Protein AF-A0A164IKU6-F1 (afdb_monomer_lite)

Sequence (168 aa):
RALIAAAHDETAVANQAHLRKLSNAAAALGCYTVAPKHFRVLKRLADHGVFSAGALVVGTHAFLAYQNVLGVLWGDPGQTVDLDFAHAGRNLSLAVAPNARVDAHSAIESLQMGFVPVNSGTRYVKPDEPDFDLDWLTSRTRTGDAPVECRALNVTLQPLRFMELALE

pLDDT: mean 87.78, std 10.28, range [48.06, 97.25]

InterPro domains:
  IPR058575 Nucleotidyltransferase-like domain, bacterial [PF12281] (39-167)

Foldseek 3Di:
DVVVVVVVVVVVVVVVVVVVVVVVVLVVVPQDDDDPVVVLLVVLCVVQCVVLLAKDWFDPVVVSVVCSVVVHDDPDSPDQLETEMEGLPVLHDDDHDVLQATASVVSVVVSVQQWDADPQQQKTARPVDPRNMYGYADAADPVGQDWDQDRRHRGTHGHDHPVSVRSD

Secondary structure (DSSP, 8-state):
-HHHHHHHHHHHHHHHHHHHHHHHHHHHTT-----HHHHHHHHHHHHTTTGGGTEEEEHHHHHHHHHHHHT---S-------EEEEE-TTTS-----TT----HHHHHHTT-S--EEEGGGTEEE-TTSTT--EEEEEE-BTTBT--EEETTTTEEEEEETTTTTT--

Radius of gyration: 17.34 Å; chains: 1; bounding box: 52×38×39 Å

Organism: NCBI:txid35525

Structure (mmCIF, N/CA/C/O backbone):
data_AF-A0A164IKU6-F1
#
_entry.id   AF-A0A164IKU6-F1
#
loop_
_atom_site.group_PDB
_atom_site.id
_atom_site.type_symbol
_atom_site.label_atom_id
_atom_site.label_alt_id
_atom_site.label_comp_id
_atom_site.label_asym_id
_atom_site.label_entity_id
_atom_site.label_seq_id
_atom_site.pdbx_PDB_ins_code
_atom_site.Cartn_x
_atom_site.Cartn_y
_atom_site.Cartn_z
_atom_site.occupancy
_atom_site.B_iso_or_equiv
_atom_site.auth_seq_id
_atom_site.auth_comp_id
_atom_site.auth_asym_id
_atom_site.auth_atom_id
_atom_site.pdbx_PDB_model_num
ATOM 1 N N . ARG A 1 1 ? -28.600 -20.555 -0.943 1.00 58.28 1 ARG A N 1
ATOM 2 C CA . ARG A 1 1 ? -27.466 -19.757 -1.479 1.00 58.28 1 ARG A CA 1
ATOM 3 C C . ARG A 1 1 ? -27.703 -18.250 -1.319 1.00 58.28 1 ARG A C 1
ATOM 5 O O . ARG A 1 1 ? -26.850 -17.625 -0.716 1.00 58.28 1 ARG A O 1
ATOM 12 N N . ALA A 1 2 ? -28.854 -17.691 -1.718 1.00 62.75 2 ALA A N 1
ATOM 13 C CA . ALA A 1 2 ? -29.171 -16.264 -1.515 1.00 62.75 2 ALA A CA 1
ATOM 14 C C . ALA A 1 2 ? -29.202 -15.816 -0.035 1.00 62.75 2 ALA A C 1
ATOM 16 O O . ALA A 1 2 ? -28.614 -14.800 0.297 1.00 62.75 2 ALA A O 1
ATOM 17 N N . LEU A 1 3 ? -29.789 -16.615 0.867 1.00 48.06 3 LEU A N 1
ATOM 18 C CA . LEU A 1 3 ? -29.816 -16.313 2.311 1.00 48.06 3 LEU A CA 1
ATOM 19 C C . LEU A 1 3 ? -28.422 -16.299 2.967 1.00 48.06 3 LEU A C 1
ATOM 21 O O . LEU A 1 3 ? -28.173 -15.499 3.856 1.00 48.06 3 LEU A O 1
ATOM 25 N N . ILE A 1 4 ? -27.500 -17.153 2.505 1.00 60.84 4 ILE A N 1
ATOM 26 C CA . ILE A 1 4 ? -26.112 -17.189 3.004 1.00 60.84 4 ILE A CA 1
ATOM 27 C C . ILE A 1 4 ? -25.341 -15.961 2.502 1.00 60.84 4 ILE A C 1
ATOM 29 O O . ILE A 1 4 ? -24.604 -15.350 3.264 1.00 60.84 4 ILE A O 1
ATOM 33 N N . ALA A 1 5 ? -25.550 -15.567 1.241 1.00 63.25 5 ALA A N 1
ATOM 34 C CA . ALA A 1 5 ? -24.967 -14.346 0.692 1.00 63.25 5 ALA A CA 1
ATOM 35 C C . ALA A 1 5 ? -25.494 -13.086 1.403 1.00 63.25 5 ALA A C 1
ATOM 37 O O . ALA A 1 5 ? -24.700 -12.225 1.758 1.00 63.25 5 ALA A O 1
ATOM 38 N N . ALA A 1 6 ? -26.799 -13.016 1.684 1.00 57.06 6 ALA A N 1
ATOM 39 C CA . ALA A 1 6 ? -27.401 -11.914 2.436 1.00 57.06 6 ALA A CA 1
ATOM 40 C C . ALA A 1 6 ? -26.877 -11.838 3.883 1.00 57.06 6 ALA A C 1
ATOM 42 O O . ALA A 1 6 ? -26.522 -10.763 4.350 1.00 57.06 6 ALA A O 1
ATOM 43 N N . ALA A 1 7 ? -26.735 -12.979 4.569 1.00 58.31 7 ALA A N 1
ATOM 44 C CA . ALA A 1 7 ? -26.166 -13.023 5.918 1.00 58.31 7 ALA A CA 1
ATOM 45 C C . ALA A 1 7 ? -24.676 -12.621 5.955 1.00 58.31 7 ALA A C 1
ATOM 47 O O . ALA A 1 7 ? -24.224 -11.974 6.903 1.00 58.31 7 ALA A O 1
ATOM 48 N N . HIS A 1 8 ? -23.903 -12.979 4.922 1.00 67.44 8 HIS A N 1
ATOM 49 C CA . HIS A 1 8 ? -22.528 -12.494 4.764 1.00 67.44 8 HIS A CA 1
ATOM 50 C C . HIS A 1 8 ? -22.484 -10.971 4.574 1.00 67.44 8 HIS A C 1
ATOM 52 O O . HIS A 1 8 ? -21.604 -10.321 5.136 1.00 67.44 8 HIS A O 1
ATOM 58 N N . ASP A 1 9 ? -23.439 -10.408 3.834 1.00 78.38 9 ASP A N 1
ATOM 59 C CA . ASP A 1 9 ? -23.513 -8.973 3.553 1.00 78.38 9 ASP A CA 1
ATOM 60 C C . ASP A 1 9 ? -23.909 -8.165 4.804 1.00 78.38 9 ASP A C 1
ATOM 62 O O . ASP A 1 9 ? -23.235 -7.204 5.172 1.00 78.38 9 ASP A O 1
ATOM 66 N N . GLU A 1 10 ? -24.911 -8.623 5.562 1.00 82.31 10 GLU A N 1
ATOM 67 C CA . GLU A 1 10 ? -25.290 -8.017 6.850 1.00 82.31 10 GLU A CA 1
ATOM 68 C C . GLU A 1 10 ? -24.132 -8.027 7.859 1.00 82.31 10 GLU A C 1
ATOM 70 O O . GLU A 1 10 ? -23.855 -7.021 8.521 1.00 82.31 10 GLU A O 1
ATOM 75 N N . THR A 1 11 ? -23.406 -9.146 7.940 1.00 87.94 11 THR A N 1
ATOM 76 C CA . THR A 1 11 ? -22.228 -9.269 8.810 1.00 87.94 11 THR A CA 1
ATOM 77 C C . THR A 1 11 ? -21.113 -8.319 8.364 1.00 87.94 11 THR A C 1
ATOM 79 O O . THR A 1 11 ? -20.479 -7.674 9.200 1.00 87.94 11 THR A O 1
ATOM 82 N N . ALA A 1 12 ? -20.884 -8.177 7.054 1.00 84.94 12 ALA A N 1
ATOM 83 C CA . ALA A 1 12 ? -19.887 -7.258 6.511 1.00 84.94 12 ALA A CA 1
ATOM 84 C C . ALA A 1 12 ? -20.224 -5.789 6.820 1.00 84.94 12 ALA A C 1
ATOM 86 O O . ALA A 1 12 ? -19.345 -5.036 7.249 1.00 84.94 12 ALA A O 1
ATOM 87 N N . VAL A 1 13 ? -21.493 -5.392 6.679 1.00 88.81 13 VAL A N 1
ATOM 88 C CA . VAL A 1 13 ? -21.976 -4.044 7.023 1.00 88.81 13 VAL A CA 1
ATOM 89 C C . VAL A 1 13 ? -21.801 -3.762 8.517 1.00 88.81 13 VAL A C 1
ATOM 91 O O . VAL A 1 13 ? -21.267 -2.713 8.895 1.00 88.81 13 VAL A O 1
ATOM 94 N N . ALA A 1 14 ? -22.189 -4.704 9.381 1.00 92.25 14 ALA A N 1
ATOM 95 C CA . ALA A 1 14 ? -22.011 -4.572 10.826 1.00 92.25 14 ALA A CA 1
ATOM 96 C C . ALA A 1 14 ? -20.526 -4.447 11.210 1.00 92.25 14 ALA A C 1
ATOM 98 O O . ALA A 1 14 ? -20.161 -3.576 12.007 1.00 92.25 14 ALA A O 1
ATOM 99 N N . ASN A 1 15 ? -19.657 -5.252 10.591 1.00 90.50 15 ASN A N 1
ATOM 100 C CA . ASN A 1 15 ? -18.212 -5.194 10.800 1.00 90.50 15 ASN A CA 1
ATOM 101 C C . ASN A 1 15 ? -17.618 -3.853 10.356 1.00 90.50 15 ASN A C 1
ATOM 103 O O . ASN A 1 15 ? -16.828 -3.271 11.095 1.00 90.50 15 ASN A O 1
ATOM 107 N N . GLN A 1 16 ? -18.024 -3.308 9.204 1.00 88.69 16 GLN A N 1
ATOM 108 C CA . GLN A 1 16 ? -17.583 -1.975 8.775 1.00 88.69 16 GLN A CA 1
ATOM 109 C C . GLN A 1 16 ? -18.007 -0.882 9.762 1.00 88.69 16 GLN A C 1
ATOM 111 O O . GLN A 1 16 ? -17.201 -0.018 10.119 1.00 88.69 16 GLN A O 1
ATOM 116 N N . ALA A 1 17 ? -19.251 -0.925 10.246 1.00 93.62 17 ALA A N 1
ATOM 117 C CA . ALA A 1 17 ? -19.734 0.024 11.244 1.00 93.62 17 ALA A CA 1
ATOM 118 C C . ALA A 1 17 ? -18.953 -0.083 12.565 1.00 93.62 17 ALA A C 1
ATOM 120 O O . ALA A 1 17 ? -18.658 0.936 13.195 1.00 93.62 17 ALA A O 1
ATOM 121 N N . HIS A 1 18 ? -18.594 -1.302 12.975 1.00 95.19 18 HIS A N 1
ATOM 122 C CA . HIS A 1 18 ? -17.770 -1.547 14.155 1.00 95.19 18 HIS A CA 1
ATOM 123 C C . HIS A 1 18 ? -16.336 -1.029 13.974 1.00 95.19 18 HIS A C 1
ATOM 125 O O . HIS A 1 18 ? -15.867 -0.251 14.806 1.00 95.19 18 HIS A O 1
ATOM 131 N N . LEU A 1 19 ? -15.680 -1.363 12.857 1.00 92.62 19 LEU A N 1
ATOM 132 C CA . LEU A 1 19 ? -14.336 -0.882 12.522 1.00 92.62 19 LEU A CA 1
ATOM 133 C C . LEU A 1 19 ? -14.274 0.644 12.515 1.00 92.62 19 LEU A C 1
ATOM 135 O O . LEU A 1 19 ? -13.373 1.215 13.117 1.00 92.62 19 LEU A O 1
ATOM 139 N N . ARG A 1 20 ? -15.275 1.321 11.940 1.00 93.88 20 ARG A N 1
ATOM 140 C CA . ARG A 1 20 ? -15.346 2.789 11.958 1.00 93.88 20 ARG A CA 1
ATOM 141 C C . ARG A 1 20 ? -15.348 3.358 13.378 1.00 93.88 20 ARG A C 1
ATOM 143 O O . ARG A 1 20 ? -14.682 4.358 13.634 1.00 93.88 20 ARG A O 1
ATOM 150 N N . LYS A 1 21 ? -16.088 2.744 14.308 1.00 96.81 21 LYS A N 1
ATOM 151 C CA . LYS A 1 21 ? -16.101 3.176 15.717 1.00 96.81 21 LYS A CA 1
ATOM 152 C C . LYS A 1 21 ? -14.727 2.993 16.362 1.00 96.81 21 LYS A C 1
ATOM 154 O O . LYS A 1 21 ? -14.261 3.912 17.029 1.00 96.81 21 LYS A O 1
ATOM 159 N N . LEU A 1 22 ? -14.077 1.851 16.129 1.00 96.38 22 LEU A N 1
ATOM 160 C CA . LEU A 1 22 ? -12.732 1.578 16.643 1.00 96.38 22 LEU A CA 1
ATOM 161 C C . LEU A 1 22 ? -11.690 2.543 16.066 1.00 96.38 22 LEU A C 1
ATOM 163 O O . LEU A 1 22 ? -10.913 3.112 16.825 1.00 96.38 22 LEU A O 1
ATOM 167 N N . SER A 1 23 ? -11.713 2.796 14.755 1.00 94.00 23 SER A N 1
ATOM 168 C CA . SER A 1 23 ? -10.816 3.757 14.105 1.00 94.00 23 SER A CA 1
ATOM 169 C C . SER A 1 23 ? -10.992 5.171 14.661 1.00 94.00 23 SER A C 1
ATOM 171 O O . SER A 1 23 ? -10.003 5.844 14.933 1.00 94.00 23 SER A O 1
ATOM 173 N N . ASN A 1 24 ? -12.234 5.610 14.894 1.00 95.38 24 ASN A N 1
ATOM 174 C CA . ASN A 1 24 ? -12.502 6.914 15.504 1.00 95.38 24 ASN A CA 1
ATOM 175 C C . ASN A 1 24 ? -11.989 6.995 16.948 1.00 95.38 24 ASN A C 1
ATOM 177 O O . ASN A 1 24 ? -11.446 8.023 17.342 1.00 95.38 24 ASN A O 1
ATOM 181 N N . ALA A 1 25 ? -12.151 5.926 17.733 1.00 97.25 25 ALA A N 1
ATOM 182 C CA . ALA A 1 25 ? -11.627 5.869 19.093 1.00 97.25 25 ALA A CA 1
ATOM 183 C C . ALA A 1 25 ? -10.091 5.911 19.103 1.00 97.25 25 ALA A C 1
ATOM 185 O O . ALA A 1 25 ? -9.512 6.691 19.851 1.00 97.25 25 ALA A O 1
ATOM 186 N N . ALA A 1 26 ? -9.433 5.141 18.232 1.00 94.62 26 ALA A N 1
ATOM 187 C CA . ALA A 1 26 ? -7.979 5.159 18.082 1.00 94.62 26 ALA A CA 1
ATOM 188 C C . ALA A 1 26 ? -7.465 6.556 17.694 1.00 94.62 26 ALA A C 1
ATOM 190 O O . ALA A 1 26 ? -6.529 7.060 18.310 1.00 94.62 26 ALA A O 1
ATOM 191 N N . ALA A 1 27 ? -8.120 7.214 16.732 1.00 93.88 27 ALA A N 1
ATOM 192 C CA . ALA A 1 27 ? -7.792 8.582 16.337 1.00 93.88 27 ALA A CA 1
ATOM 193 C C . ALA A 1 27 ? -7.953 9.574 17.503 1.00 93.88 27 ALA A C 1
ATOM 195 O O . ALA A 1 27 ? -7.071 10.393 17.743 1.00 93.88 27 ALA A O 1
ATOM 196 N N . ALA A 1 28 ? -9.044 9.470 18.272 1.00 96.25 28 ALA A N 1
ATOM 197 C CA . ALA A 1 28 ? -9.269 10.303 19.455 1.00 96.25 28 ALA A CA 1
ATOM 198 C C . ALA A 1 28 ? -8.222 10.073 20.561 1.00 96.25 28 ALA A C 1
ATOM 200 O O . ALA A 1 28 ? -7.945 10.982 21.340 1.00 96.25 28 ALA A O 1
ATOM 201 N N . LEU A 1 29 ? -7.627 8.878 20.613 1.00 94.12 29 LEU A N 1
ATOM 202 C CA . LEU A 1 29 ? -6.541 8.516 21.527 1.00 94.12 29 LEU A CA 1
ATOM 203 C C . LEU A 1 29 ? -5.143 8.869 20.987 1.00 94.12 29 LEU A C 1
ATOM 205 O O . LEU A 1 29 ? -4.147 8.527 21.617 1.00 94.12 29 LEU A O 1
ATOM 209 N N . GLY A 1 30 ? -5.055 9.561 19.847 1.00 90.56 30 GLY A N 1
ATOM 210 C CA . GLY A 1 30 ? -3.795 10.061 19.298 1.00 90.56 30 GLY A CA 1
ATOM 211 C C . GLY A 1 30 ? -3.099 9.126 18.308 1.00 90.56 30 GLY A C 1
ATOM 212 O O . GLY A 1 30 ? -1.968 9.409 17.919 1.00 90.56 30 GLY A O 1
ATOM 213 N N . CYS A 1 31 ? -3.748 8.043 17.863 1.00 91.94 31 CYS A N 1
ATOM 214 C CA . CYS A 1 31 ? -3.221 7.261 16.744 1.00 91.94 31 CYS A CA 1
ATOM 215 C C . CYS A 1 31 ? -3.195 8.115 15.472 1.00 91.94 31 CYS A C 1
ATOM 217 O O . CYS A 1 31 ? -4.161 8.811 15.147 1.00 91.94 31 CYS A O 1
ATOM 219 N N . TYR A 1 32 ? -2.108 8.006 14.714 1.00 89.62 32 TYR A N 1
ATOM 220 C CA . TYR A 1 32 ? -1.991 8.622 13.405 1.00 89.62 32 TYR A CA 1
ATOM 221 C C . TYR A 1 32 ? -3.088 8.105 12.468 1.00 89.62 32 TYR A C 1
ATOM 223 O O . TYR A 1 32 ? -3.395 6.907 12.447 1.00 89.62 32 TYR A O 1
ATOM 231 N N . THR A 1 33 ? -3.652 9.007 11.662 1.00 89.38 33 THR A N 1
ATOM 232 C CA . THR A 1 33 ? -4.692 8.686 10.680 1.00 89.38 33 THR A CA 1
ATOM 233 C C . THR A 1 33 ? -4.197 8.940 9.267 1.00 89.38 33 THR A C 1
ATOM 235 O O . THR A 1 33 ? -3.522 9.926 8.989 1.00 89.38 33 THR A O 1
ATOM 238 N N . VAL A 1 34 ? -4.543 8.038 8.353 1.00 87.88 34 VAL A N 1
ATOM 239 C CA . VAL A 1 34 ? -4.184 8.169 6.941 1.00 87.88 34 VAL A CA 1
ATOM 240 C C . VAL A 1 34 ? -5.099 9.193 6.267 1.00 87.88 34 VAL A C 1
ATOM 242 O O . VAL A 1 34 ? -6.314 9.181 6.475 1.00 87.88 34 VAL A O 1
ATOM 245 N N . ALA A 1 35 ? -4.529 10.050 5.415 1.00 88.62 35 ALA A N 1
ATOM 246 C CA . ALA A 1 35 ? -5.294 11.013 4.630 1.00 88.62 35 ALA A CA 1
ATOM 247 C C . ALA A 1 35 ? -6.394 10.314 3.795 1.00 88.62 35 ALA A C 1
ATOM 249 O O . ALA A 1 35 ? -6.126 9.273 3.183 1.00 88.62 35 ALA A O 1
ATOM 250 N N . PRO A 1 36 ? -7.611 10.884 3.673 1.00 90.31 36 PRO A N 1
ATOM 251 C CA . PRO A 1 36 ? -8.724 10.234 2.973 1.00 90.31 36 PRO A CA 1
ATOM 252 C C . PRO A 1 36 ? -8.408 9.794 1.536 1.00 90.31 36 PRO A C 1
ATOM 254 O O . PRO A 1 36 ? -8.874 8.746 1.086 1.00 90.31 36 PRO A O 1
ATOM 257 N N . LYS A 1 37 ? -7.590 10.567 0.808 1.00 91.06 37 LYS A N 1
ATOM 258 C CA . LYS A 1 37 ? -7.150 10.210 -0.549 1.00 91.06 37 LYS A CA 1
ATOM 259 C C . LYS A 1 37 ? -6.282 8.950 -0.578 1.00 91.06 37 LYS A C 1
ATOM 261 O O . LYS A 1 37 ? -6.531 8.090 -1.416 1.00 91.06 37 LYS A O 1
ATOM 266 N N . HIS A 1 38 ? -5.353 8.793 0.363 1.00 93.06 38 HIS A N 1
ATOM 267 C CA . HIS A 1 38 ? -4.490 7.612 0.437 1.00 93.06 38 HIS A CA 1
ATOM 268 C C . HIS A 1 38 ? -5.294 6.397 0.906 1.00 93.06 38 HIS A C 1
ATOM 270 O O . HIS A 1 38 ? -5.174 5.315 0.339 1.00 93.06 38 HIS A O 1
ATOM 276 N N . PHE A 1 39 ? -6.199 6.588 1.874 1.00 92.94 39 PHE A N 1
ATOM 277 C CA . PHE A 1 39 ? -7.104 5.528 2.314 1.00 92.94 39 PHE A CA 1
ATOM 278 C C . PHE 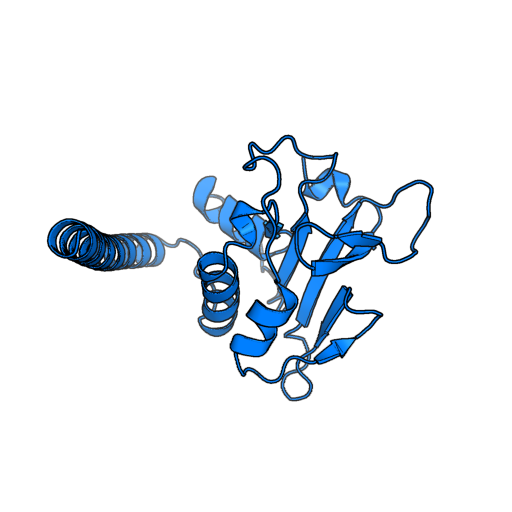A 1 39 ? -7.960 4.987 1.162 1.00 92.94 39 PHE A C 1
ATOM 280 O O . PHE A 1 39 ? -8.155 3.781 1.067 1.00 92.94 39 PHE A O 1
ATOM 287 N N . ARG A 1 40 ? -8.436 5.849 0.255 1.00 94.94 40 ARG A N 1
ATOM 288 C CA . ARG A 1 40 ? -9.201 5.422 -0.928 1.00 94.94 40 ARG A CA 1
ATOM 289 C C . ARG A 1 40 ? -8.391 4.489 -1.833 1.00 94.94 40 ARG A C 1
ATOM 291 O O . ARG A 1 40 ? -8.936 3.482 -2.278 1.00 94.94 40 ARG A O 1
ATOM 298 N N . VAL A 1 41 ? -7.110 4.795 -2.058 1.00 96.31 41 VAL A N 1
ATOM 299 C CA . VAL A 1 41 ? -6.187 3.932 -2.815 1.00 96.31 41 VAL A CA 1
ATOM 300 C C . VAL A 1 41 ? -6.003 2.599 -2.094 1.00 96.31 41 VAL A C 1
ATOM 302 O O . VAL A 1 41 ? -6.319 1.554 -2.658 1.00 96.31 41 VAL A O 1
ATOM 305 N N . LEU A 1 42 ? -5.584 2.633 -0.824 1.00 95.75 42 LEU A N 1
ATOM 306 C CA . LEU A 1 42 ? -5.353 1.432 -0.014 1.00 95.75 42 LEU A CA 1
ATOM 307 C C . LEU A 1 42 ? -6.594 0.537 0.042 1.00 95.75 42 LEU A C 1
ATOM 309 O O . LEU A 1 42 ? -6.505 -0.670 -0.165 1.00 95.75 42 LEU A O 1
ATOM 313 N N . LYS A 1 43 ? -7.769 1.132 0.261 1.00 94.81 43 LYS A N 1
ATOM 314 C CA . LYS A 1 43 ? -9.037 0.411 0.280 1.00 94.81 43 LYS A CA 1
ATOM 315 C C . LYS A 1 43 ? -9.342 -0.230 -1.071 1.00 94.81 43 LYS A C 1
ATOM 317 O O . LYS A 1 43 ? -9.726 -1.392 -1.092 1.00 94.81 43 LYS A O 1
ATOM 322 N N . ARG A 1 44 ? -9.163 0.479 -2.189 1.00 96.62 44 ARG A N 1
ATOM 323 C CA . ARG A 1 44 ? -9.426 -0.089 -3.520 1.00 96.62 44 ARG A CA 1
ATOM 324 C C . ARG A 1 44 ? -8.498 -1.258 -3.832 1.00 96.62 44 ARG A C 1
ATOM 326 O O . ARG A 1 44 ? -8.968 -2.282 -4.315 1.00 96.62 44 ARG A O 1
ATOM 333 N N . LEU A 1 45 ? -7.212 -1.134 -3.508 1.00 97.00 45 LEU A N 1
ATOM 334 C CA . LEU A 1 45 ? -6.252 -2.228 -3.657 1.00 97.00 45 LEU A CA 1
ATOM 335 C C . LEU A 1 45 ? -6.645 -3.428 -2.778 1.00 97.00 45 LEU A C 1
ATOM 337 O O . LEU A 1 45 ? -6.644 -4.566 -3.250 1.00 97.00 45 LEU A O 1
ATOM 341 N N . ALA A 1 46 ? -7.060 -3.188 -1.530 1.00 94.88 46 ALA A N 1
ATOM 342 C CA . ALA A 1 46 ? -7.547 -4.239 -0.636 1.00 94.88 46 ALA A CA 1
ATOM 343 C C . ALA A 1 46 ? -8.807 -4.932 -1.172 1.00 94.88 46 ALA A C 1
ATOM 345 O O . ALA A 1 46 ? -8.856 -6.159 -1.193 1.00 94.88 46 ALA A O 1
ATOM 346 N N . ASP A 1 47 ? -9.789 -4.164 -1.652 1.00 93.75 47 ASP A N 1
ATOM 347 C CA . ASP A 1 47 ? -11.043 -4.684 -2.208 1.00 93.75 47 ASP A CA 1
ATOM 348 C C . ASP A 1 47 ? -10.801 -5.554 -3.458 1.00 93.75 47 ASP A C 1
ATOM 350 O O . ASP A 1 47 ? -11.556 -6.489 -3.715 1.00 93.75 47 ASP A O 1
ATOM 354 N N . HIS A 1 48 ? -9.730 -5.284 -4.215 1.00 94.94 48 HIS A N 1
ATOM 355 C CA . HIS A 1 48 ? -9.303 -6.106 -5.352 1.00 94.94 48 HIS A CA 1
ATOM 356 C C . HIS A 1 48 ? -8.448 -7.321 -4.949 1.00 94.94 48 HIS A C 1
ATOM 358 O O . HIS A 1 48 ? -8.152 -8.157 -5.797 1.00 94.94 48 HIS A O 1
ATOM 364 N N . GLY A 1 49 ? -8.058 -7.458 -3.678 1.00 93.44 49 GLY A N 1
ATOM 365 C CA . GLY A 1 49 ? -7.242 -8.576 -3.193 1.00 93.44 49 GLY A CA 1
ATOM 366 C C . GLY A 1 49 ? -5.735 -8.401 -3.401 1.00 93.44 49 GLY A C 1
ATOM 367 O O . GLY A 1 49 ? -4.993 -9.379 -3.321 1.00 93.44 49 GLY A O 1
ATOM 368 N N . VAL A 1 50 ? -5.259 -7.172 -3.629 1.00 95.50 50 VAL A N 1
ATOM 369 C CA . VAL A 1 50 ? -3.837 -6.858 -3.874 1.00 95.50 50 VAL A CA 1
ATOM 370 C C . VAL A 1 50 ? -2.934 -7.340 -2.737 1.00 95.50 50 VAL A C 1
ATOM 372 O O . VAL A 1 50 ? -1.946 -8.034 -2.970 1.00 95.50 50 VAL A O 1
ATOM 375 N N . PHE A 1 51 ? -3.318 -7.070 -1.490 1.00 93.88 51 PHE A N 1
ATOM 376 C CA . PHE A 1 51 ? -2.565 -7.528 -0.317 1.00 93.88 51 PHE A CA 1
ATOM 377 C C . PHE A 1 51 ? -2.684 -9.041 -0.099 1.00 93.88 51 PHE A C 1
ATOM 379 O O . PHE A 1 51 ? -1.722 -9.694 0.296 1.00 93.88 51 PHE A O 1
ATOM 386 N N . SER A 1 52 ? -3.833 -9.633 -0.437 1.00 90.88 52 SER A N 1
ATOM 387 C CA . SER A 1 52 ? -4.020 -11.089 -0.397 1.00 90.88 52 SER A CA 1
ATOM 388 C C . SER A 1 52 ? -3.155 -11.829 -1.418 1.00 90.88 52 SER A C 1
ATOM 390 O O . SER A 1 52 ? -2.909 -13.016 -1.235 1.00 90.88 52 SER A O 1
ATOM 392 N N . ALA A 1 53 ? -2.679 -11.146 -2.463 1.00 92.50 53 ALA A N 1
ATOM 393 C CA . ALA A 1 53 ? -1.719 -11.666 -3.434 1.00 92.50 53 ALA A CA 1
ATOM 394 C C . ALA A 1 53 ? -0.248 -11.400 -3.053 1.00 92.50 53 ALA A C 1
ATOM 396 O O . ALA A 1 53 ? 0.645 -11.702 -3.840 1.00 92.50 53 ALA A O 1
ATOM 397 N N . GLY A 1 54 ? 0.020 -10.875 -1.853 1.00 91.88 54 GLY A N 1
ATOM 398 C CA . GLY A 1 54 ? 1.374 -10.714 -1.317 1.00 91.88 54 GLY A CA 1
ATOM 399 C C . GLY A 1 54 ? 1.984 -9.320 -1.462 1.00 91.88 54 GLY A C 1
ATOM 40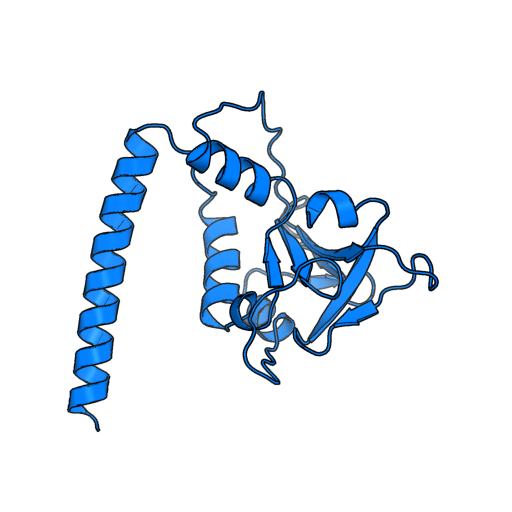0 O O . GLY A 1 54 ? 3.182 -9.161 -1.210 1.00 91.88 54 GLY A O 1
ATOM 401 N N . ALA A 1 55 ? 1.190 -8.316 -1.849 1.00 94.12 55 ALA A N 1
ATOM 402 C CA . ALA A 1 55 ? 1.610 -6.923 -1.751 1.00 94.12 55 ALA A CA 1
ATOM 403 C C . ALA A 1 55 ? 1.705 -6.474 -0.283 1.00 94.12 55 ALA A C 1
ATOM 405 O O . ALA A 1 55 ? 0.925 -6.908 0.565 1.00 94.12 55 ALA A O 1
ATOM 406 N N . LEU A 1 56 ? 2.629 -5.563 -0.006 1.00 94.50 56 LEU A N 1
ATOM 407 C CA . LEU A 1 56 ? 2.888 -4.967 1.301 1.00 94.50 56 LEU A CA 1
ATOM 408 C C . LEU A 1 56 ? 2.934 -3.449 1.147 1.00 94.50 56 LEU A C 1
ATOM 410 O O . LEU A 1 56 ? 3.430 -2.955 0.138 1.00 94.50 56 LEU A O 1
ATOM 414 N N . VAL A 1 57 ? 2.447 -2.719 2.148 1.00 94.25 57 VAL A N 1
ATOM 415 C CA . VAL A 1 57 ? 2.693 -1.274 2.258 1.00 94.25 57 VAL A CA 1
ATOM 416 C C . VAL A 1 57 ? 4.061 -1.086 2.903 1.00 94.25 57 VAL A C 1
ATOM 418 O O . VAL A 1 57 ? 4.334 -1.704 3.931 1.00 94.25 57 VAL A O 1
ATOM 421 N N . VAL A 1 58 ? 4.905 -0.252 2.305 1.00 93.06 58 VAL A N 1
ATOM 422 C CA . VAL A 1 58 ? 6.240 0.093 2.817 1.00 93.06 58 VAL A CA 1
ATOM 423 C C . VAL A 1 58 ? 6.373 1.616 2.917 1.00 93.06 58 VAL A C 1
ATOM 425 O O . VAL A 1 58 ? 5.383 2.337 2.786 1.00 93.06 58 VAL A O 1
ATOM 428 N N . GLY A 1 59 ? 7.568 2.115 3.230 1.00 89.12 59 GLY A N 1
ATOM 429 C CA . GLY A 1 59 ? 7.800 3.554 3.347 1.00 89.12 59 GLY A CA 1
ATOM 430 C C . GLY A 1 59 ? 7.045 4.180 4.523 1.00 89.12 59 GLY A C 1
ATOM 431 O O . GLY A 1 59 ? 6.745 3.519 5.524 1.00 89.12 59 GLY A O 1
ATOM 432 N N . THR A 1 60 ? 6.746 5.473 4.420 1.00 88.31 60 THR A N 1
ATOM 433 C CA . THR A 1 60 ? 6.202 6.282 5.522 1.00 88.31 60 THR A CA 1
ATOM 434 C C . THR A 1 60 ? 4.926 5.695 6.126 1.00 88.31 60 THR A C 1
ATOM 436 O O . THR A 1 60 ? 4.798 5.639 7.350 1.00 88.31 60 THR A O 1
ATOM 439 N N . HIS A 1 61 ? 3.991 5.187 5.316 1.00 89.75 61 HIS A N 1
ATOM 440 C CA . HIS A 1 61 ? 2.738 4.611 5.828 1.00 89.75 61 HIS A CA 1
ATOM 441 C C . HIS A 1 61 ? 2.959 3.372 6.695 1.00 89.75 61 HIS A C 1
ATOM 443 O O . HIS A 1 61 ? 2.223 3.187 7.666 1.00 89.75 61 HIS A O 1
ATOM 449 N N . ALA A 1 62 ? 3.981 2.563 6.401 1.00 90.62 62 ALA A N 1
ATOM 450 C CA . ALA A 1 62 ? 4.351 1.436 7.252 1.00 90.62 62 ALA A CA 1
ATOM 451 C C . ALA A 1 62 ? 4.899 1.916 8.607 1.00 90.62 62 ALA A C 1
ATOM 453 O O . ALA A 1 62 ? 4.459 1.438 9.652 1.00 90.62 62 ALA A O 1
ATOM 454 N N . PHE A 1 63 ? 5.780 2.924 8.619 1.00 87.94 63 PHE A N 1
ATOM 455 C CA . PHE A 1 63 ? 6.310 3.504 9.862 1.00 87.94 63 PHE A CA 1
ATOM 456 C C . PHE A 1 63 ? 5.229 4.155 10.728 1.00 87.94 63 PHE A C 1
ATOM 458 O O . PHE A 1 63 ? 5.251 4.009 11.950 1.00 87.94 63 PHE A O 1
ATOM 465 N N . LEU A 1 64 ? 4.254 4.824 10.111 1.00 88.50 64 LEU A N 1
ATOM 466 C CA . LEU A 1 64 ? 3.104 5.405 10.808 1.00 88.50 64 LEU A CA 1
ATOM 467 C C . LEU A 1 64 ? 2.181 4.326 11.391 1.00 88.50 64 LEU A C 1
ATOM 469 O O . LEU A 1 64 ? 1.652 4.488 12.491 1.00 88.50 64 LEU A O 1
ATOM 473 N N . ALA A 1 65 ? 2.013 3.196 10.698 1.00 90.19 65 ALA A N 1
ATOM 474 C CA . ALA A 1 65 ? 1.305 2.048 11.254 1.00 90.19 65 ALA A CA 1
ATOM 475 C C . ALA A 1 65 ? 2.059 1.462 12.461 1.00 90.19 65 ALA A C 1
ATOM 477 O O . ALA A 1 65 ? 1.452 1.237 13.510 1.00 90.19 65 ALA A O 1
ATOM 478 N N . TYR A 1 66 ? 3.383 1.295 12.360 1.00 90.62 66 TYR A N 1
ATOM 479 C CA . TYR A 1 66 ? 4.213 0.856 13.485 1.00 90.62 66 TYR A CA 1
ATOM 480 C C . TYR A 1 66 ? 4.191 1.838 14.653 1.00 90.62 66 TYR A C 1
ATOM 482 O O . TYR A 1 66 ? 4.168 1.404 15.800 1.00 90.62 66 TYR A O 1
ATOM 490 N N . GLN A 1 67 ? 4.127 3.142 14.388 1.00 90.62 67 GLN A N 1
ATOM 491 C CA . GLN A 1 67 ? 3.980 4.165 15.418 1.00 90.62 67 GLN A CA 1
ATOM 492 C C . GLN A 1 67 ? 2.753 3.895 16.300 1.00 90.62 67 GLN A C 1
ATOM 494 O O . GLN A 1 67 ? 2.864 3.853 17.526 1.00 90.62 67 GLN A O 1
ATOM 499 N N . ASN A 1 68 ? 1.604 3.637 15.667 1.00 92.00 68 ASN A N 1
ATOM 500 C CA . ASN A 1 68 ? 0.355 3.329 16.362 1.00 92.00 68 ASN A CA 1
ATOM 501 C C . ASN A 1 68 ? 0.441 2.028 17.173 1.00 92.00 68 ASN A C 1
ATOM 503 O O . ASN A 1 68 ? -0.123 1.952 18.260 1.00 92.00 68 ASN A O 1
ATOM 507 N N . VAL A 1 69 ? 1.136 1.009 16.657 1.00 92.12 69 VAL A N 1
ATOM 508 C CA . VAL A 1 69 ? 1.283 -0.293 17.332 1.00 92.12 69 VAL A CA 1
ATOM 509 C C . VAL A 1 69 ? 2.251 -0.216 18.515 1.00 92.12 69 VAL A C 1
ATOM 511 O O . VAL A 1 69 ? 1.990 -0.805 19.560 1.00 92.12 69 VAL A O 1
ATOM 514 N N . LEU A 1 70 ? 3.365 0.498 18.358 1.00 92.94 70 LEU A N 1
ATOM 515 C CA . LEU A 1 70 ? 4.441 0.568 19.349 1.00 92.94 70 LEU A CA 1
ATOM 516 C C . LEU A 1 70 ? 4.233 1.673 20.394 1.00 92.94 70 LEU A C 1
ATOM 518 O O . LEU A 1 70 ? 4.939 1.693 21.399 1.00 92.94 70 LEU A O 1
ATOM 522 N N . GLY A 1 71 ? 3.291 2.595 20.172 1.00 91.38 71 GLY A N 1
ATOM 523 C CA . GLY A 1 71 ? 3.028 3.712 21.084 1.00 91.38 71 GLY A CA 1
ATOM 524 C C . GLY A 1 71 ? 4.166 4.734 21.142 1.00 91.38 71 GLY A C 1
ATOM 525 O O . GLY A 1 71 ? 4.341 5.410 22.154 1.00 91.38 71 GLY A O 1
ATOM 526 N N . VAL A 1 72 ? 4.962 4.828 20.077 1.00 89.69 72 VAL A N 1
ATOM 527 C CA . VAL A 1 72 ? 6.044 5.813 19.939 1.00 89.69 72 VAL A CA 1
ATOM 528 C C . VAL A 1 72 ? 5.553 7.022 19.147 1.00 89.69 72 VAL A C 1
ATOM 530 O O . VAL A 1 72 ? 4.491 6.974 18.542 1.00 89.69 72 VAL A O 1
ATOM 533 N N . LEU A 1 73 ? 6.308 8.117 19.145 1.00 84.62 73 LEU A N 1
ATOM 534 C CA . LEU A 1 73 ? 6.106 9.226 18.214 1.00 84.62 73 LEU A CA 1
ATOM 535 C C . LEU A 1 73 ? 7.422 9.449 17.486 1.00 84.62 73 LEU A C 1
ATOM 537 O O . LEU A 1 73 ? 8.431 9.784 18.109 1.00 84.62 73 LEU A O 1
ATOM 541 N N . TRP A 1 74 ? 7.416 9.239 16.176 1.00 78.69 74 TRP A N 1
ATOM 542 C CA . TRP A 1 74 ? 8.516 9.679 15.334 1.00 78.69 74 TRP A CA 1
ATOM 543 C C . TRP A 1 74 ? 8.414 11.211 15.192 1.00 78.69 74 TRP A C 1
ATOM 545 O O . TRP A 1 74 ? 7.319 11.768 15.286 1.00 78.69 74 TRP A O 1
ATOM 555 N N . GLY A 1 75 ? 9.547 11.914 15.050 1.00 72.19 75 GLY A N 1
ATOM 556 C CA . GLY A 1 75 ? 9.557 13.367 14.793 1.00 72.19 75 GLY A CA 1
ATOM 557 C C . GLY A 1 75 ? 8.818 13.726 13.498 1.00 72.19 75 GLY A C 1
ATOM 558 O O . GLY A 1 75 ? 8.288 12.825 12.859 1.00 72.19 75 GLY A O 1
ATOM 559 N N . ASP A 1 76 ? 8.784 15.014 13.115 1.00 65.00 76 ASP A N 1
ATOM 560 C CA . ASP A 1 76 ? 7.996 15.500 11.964 1.00 65.00 76 ASP A CA 1
ATOM 561 C C . ASP A 1 76 ? 8.101 14.540 10.763 1.00 65.00 76 ASP A C 1
ATOM 563 O O . ASP A 1 76 ? 9.158 14.469 10.122 1.00 65.00 76 ASP A O 1
ATOM 567 N N . PRO A 1 77 ? 7.048 13.742 10.498 1.00 56.97 77 PRO A N 1
ATOM 568 C CA . PRO A 1 77 ? 7.033 12.803 9.402 1.00 56.97 77 PRO A CA 1
ATOM 569 C C . PRO A 1 77 ? 6.719 13.652 8.184 1.00 56.97 77 PRO A C 1
ATOM 571 O O . PRO A 1 77 ? 5.560 13.704 7.772 1.00 56.97 77 PRO A O 1
ATOM 574 N N . GLY A 1 78 ? 7.715 14.414 7.707 1.00 56.94 78 GLY A N 1
ATOM 575 C CA . GLY A 1 78 ? 7.561 15.371 6.615 1.00 56.94 78 GLY A CA 1
ATOM 576 C C . GLY A 1 78 ? 6.631 14.768 5.576 1.00 56.94 78 GLY A C 1
ATOM 577 O O . GLY A 1 78 ? 6.884 13.644 5.150 1.00 56.94 78 GLY A O 1
ATOM 578 N N . GLN A 1 79 ? 5.491 15.427 5.330 1.00 57.22 79 GLN A N 1
ATOM 579 C CA . GLN A 1 79 ? 4.327 14.805 4.693 1.00 57.22 79 GLN A CA 1
ATOM 580 C C . GLN A 1 79 ? 4.722 14.178 3.354 1.00 57.22 79 GLN A C 1
ATOM 582 O O . GLN A 1 79 ? 4.736 14.871 2.340 1.00 57.22 79 GLN A O 1
ATOM 587 N N . THR A 1 80 ? 5.035 12.881 3.333 1.00 60.78 80 THR A N 1
ATOM 588 C CA . THR A 1 80 ? 5.188 12.174 2.068 1.00 60.78 80 THR A CA 1
ATOM 589 C C . THR A 1 80 ? 3.787 11.965 1.530 1.00 60.78 80 THR A C 1
ATOM 591 O O . THR A 1 80 ? 2.874 11.498 2.226 1.00 60.78 80 THR A O 1
ATOM 594 N N . VAL A 1 81 ? 3.596 12.411 0.301 1.00 74.25 81 VAL A N 1
ATOM 595 C CA . VAL A 1 81 ? 2.303 12.368 -0.377 1.00 74.25 81 VAL A CA 1
ATOM 596 C C . VAL A 1 81 ? 2.170 11.052 -1.159 1.00 74.25 81 VAL A C 1
ATOM 598 O O . VAL A 1 81 ? 1.073 10.636 -1.514 1.00 74.25 81 VAL A O 1
ATOM 601 N N . ASP A 1 82 ? 3.280 10.348 -1.301 1.00 88.38 82 ASP A N 1
ATOM 602 C CA . ASP A 1 82 ? 3.519 9.109 -2.008 1.00 88.38 82 ASP A CA 1
ATOM 603 C C . ASP A 1 82 ? 2.958 7.900 -1.232 1.00 88.38 82 ASP A C 1
ATOM 605 O O . ASP A 1 82 ? 2.836 7.910 0.000 1.00 88.38 82 ASP A O 1
ATOM 609 N N . LEU A 1 83 ? 2.622 6.834 -1.959 1.00 93.88 83 LEU A N 1
ATOM 610 C CA . LEU A 1 83 ? 2.296 5.517 -1.415 1.00 93.88 83 LEU A CA 1
ATOM 611 C C . LEU A 1 83 ? 3.243 4.470 -1.995 1.00 93.88 83 LEU A C 1
ATOM 613 O O . LEU A 1 83 ? 3.177 4.163 -3.185 1.00 93.88 83 LEU A O 1
ATOM 617 N N . ASP A 1 84 ? 4.053 3.868 -1.129 1.00 94.69 84 ASP A N 1
ATOM 618 C CA . ASP A 1 84 ? 5.000 2.833 -1.518 1.00 94.69 84 ASP A CA 1
ATOM 619 C C . ASP A 1 84 ? 4.454 1.428 -1.254 1.00 94.69 84 ASP A C 1
ATOM 621 O O . ASP A 1 84 ? 3.985 1.090 -0.158 1.00 94.69 84 ASP A O 1
ATOM 625 N N . PHE A 1 85 ? 4.589 0.569 -2.256 1.00 96.06 85 PHE A N 1
ATOM 626 C CA . PHE A 1 85 ? 4.200 -0.829 -2.208 1.00 96.06 85 PHE A CA 1
ATOM 627 C C . PHE A 1 85 ? 5.379 -1.721 -2.558 1.00 96.06 85 PHE A C 1
ATOM 629 O O . PHE A 1 85 ? 6.155 -1.438 -3.465 1.00 96.06 85 PHE A O 1
ATOM 636 N N . ALA A 1 86 ? 5.480 -2.856 -1.882 1.00 94.44 86 ALA A N 1
ATOM 637 C CA . ALA A 1 86 ? 6.421 -3.912 -2.218 1.00 94.44 86 ALA A CA 1
ATOM 638 C C . ALA A 1 86 ? 5.697 -5.249 -2.370 1.00 94.44 86 ALA A C 1
ATOM 640 O O . ALA A 1 86 ? 4.518 -5.379 -2.048 1.00 94.44 86 ALA A O 1
ATOM 641 N N . HIS A 1 87 ? 6.408 -6.266 -2.844 1.00 90.25 87 HIS A N 1
ATOM 642 C CA . HIS A 1 87 ? 5.931 -7.646 -2.826 1.00 90.25 87 HIS A CA 1
ATOM 643 C C . HIS A 1 87 ? 6.819 -8.480 -1.898 1.00 90.25 87 HIS A C 1
ATOM 645 O O . HIS A 1 87 ? 8.043 -8.426 -2.021 1.00 90.25 87 HIS A O 1
ATOM 651 N N . ALA A 1 88 ? 6.215 -9.294 -1.020 1.00 79.75 88 ALA A N 1
ATOM 652 C CA . ALA A 1 88 ? 6.924 -10.105 -0.015 1.00 79.75 88 ALA A CA 1
ATOM 653 C C . ALA A 1 88 ? 8.089 -10.924 -0.613 1.00 79.75 88 ALA A C 1
ATOM 655 O O . ALA A 1 88 ? 9.196 -10.989 -0.071 1.00 79.75 88 ALA A O 1
ATOM 656 N N . GLY A 1 89 ? 7.855 -11.482 -1.804 1.00 77.12 89 GLY A N 1
ATOM 657 C CA . GLY A 1 89 ? 8.900 -12.025 -2.667 1.00 77.12 89 GLY A CA 1
ATOM 658 C C . GLY A 1 89 ? 9.666 -13.155 -1.985 1.00 77.12 89 GLY A C 1
ATOM 659 O O . GLY A 1 89 ? 9.069 -14.144 -1.576 1.00 77.12 89 GLY A O 1
ATOM 660 N N . ARG A 1 90 ? 10.995 -13.025 -1.912 1.00 74.06 90 ARG A N 1
ATOM 661 C CA . ARG A 1 90 ? 11.876 -13.974 -1.204 1.00 74.06 90 ARG A CA 1
ATOM 662 C C . ARG A 1 90 ? 12.362 -13.456 0.150 1.00 74.06 90 ARG A C 1
ATOM 664 O O . ARG A 1 90 ? 13.019 -14.209 0.859 1.00 74.06 90 ARG A O 1
ATOM 671 N N . ASN A 1 91 ? 12.085 -12.193 0.467 1.00 75.00 91 ASN A N 1
ATOM 672 C CA . ASN A 1 91 ? 12.621 -11.531 1.654 1.00 75.00 91 ASN A CA 1
ATOM 673 C C . ASN A 1 91 ? 11.729 -11.778 2.870 1.00 75.00 91 ASN A C 1
ATOM 675 O O . ASN A 1 91 ? 12.235 -11.963 3.967 1.00 75.00 91 ASN A O 1
ATOM 679 N N . LEU A 1 92 ? 10.412 -11.867 2.653 1.00 79.56 92 LEU A N 1
ATOM 680 C CA . LEU A 1 92 ? 9.438 -12.137 3.700 1.00 79.56 92 LEU A CA 1
ATOM 681 C C . LEU A 1 92 ? 8.648 -13.411 3.385 1.00 79.56 92 LEU A C 1
ATOM 683 O O . LEU A 1 92 ? 8.061 -13.552 2.310 1.00 79.56 92 LEU A O 1
ATOM 687 N N . SER A 1 93 ? 8.597 -14.334 4.346 1.00 79.06 93 SER A N 1
ATOM 688 C CA . SER A 1 93 ? 7.738 -15.519 4.253 1.00 79.06 93 SER A CA 1
ATOM 689 C C . SER A 1 93 ? 6.310 -15.158 4.658 1.00 79.06 93 SER A C 1
ATOM 691 O O . SER A 1 93 ? 5.982 -15.138 5.841 1.00 79.06 93 SER A O 1
ATOM 693 N N . LEU A 1 94 ? 5.456 -14.885 3.672 1.00 81.19 94 LEU A N 1
ATOM 694 C CA . LEU A 1 94 ? 4.030 -14.633 3.875 1.00 81.19 94 LEU A CA 1
ATOM 695 C C . LEU A 1 94 ? 3.204 -15.831 3.394 1.00 81.19 94 LEU A C 1
ATOM 697 O O . LEU A 1 94 ? 3.381 -16.311 2.273 1.00 81.19 94 LEU A O 1
ATOM 701 N N . ALA A 1 95 ? 2.271 -16.298 4.224 1.00 84.31 95 ALA A N 1
ATOM 702 C CA . ALA A 1 95 ? 1.309 -17.314 3.817 1.00 84.31 95 ALA A CA 1
ATOM 703 C C . ALA A 1 95 ? 0.293 -16.701 2.839 1.00 84.31 95 ALA A C 1
ATOM 705 O O . ALA A 1 95 ? -0.654 -16.028 3.239 1.00 84.31 95 ALA A O 1
ATOM 706 N N . VAL A 1 96 ? 0.511 -16.937 1.548 1.00 83.38 96 VAL A N 1
ATOM 707 C CA . VAL A 1 96 ? -0.357 -16.496 0.450 1.00 83.38 96 VAL A CA 1
ATOM 708 C C . VAL A 1 96 ? -1.002 -17.723 -0.188 1.00 83.38 96 VAL A C 1
ATOM 710 O O . VAL A 1 96 ? -0.381 -18.786 -0.269 1.00 83.38 96 VAL A O 1
ATOM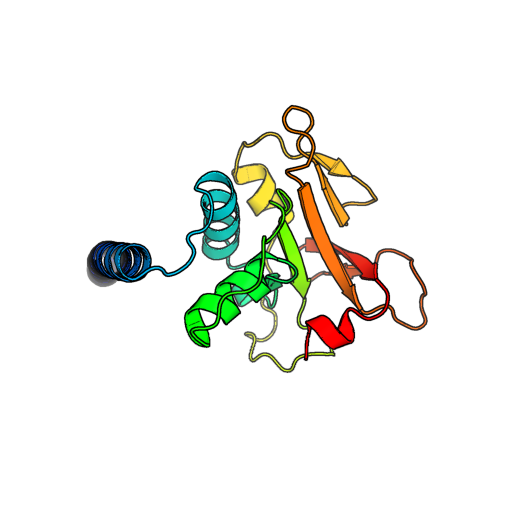 713 N N . ALA A 1 97 ? -2.254 -17.602 -0.640 1.00 81.56 97 ALA A N 1
ATOM 714 C CA . ALA A 1 97 ? -2.919 -18.703 -1.328 1.00 81.56 97 ALA A CA 1
ATOM 715 C C . ALA A 1 97 ? -2.094 -19.139 -2.559 1.00 81.56 97 ALA A C 1
ATOM 717 O O . ALA A 1 97 ? -1.617 -18.284 -3.313 1.00 81.56 97 ALA A O 1
ATOM 718 N N . PRO A 1 98 ? -1.912 -20.452 -2.792 1.00 70.38 98 PRO A N 1
ATOM 719 C CA . PRO A 1 98 ? -1.131 -20.927 -3.923 1.00 70.38 98 PRO A CA 1
ATOM 720 C C . PRO A 1 98 ? -1.780 -20.438 -5.223 1.00 70.38 98 PRO A C 1
ATOM 722 O O . PRO A 1 98 ? -2.927 -20.767 -5.515 1.00 70.38 98 PRO A O 1
ATOM 725 N N . ASN A 1 99 ? -1.032 -19.655 -6.004 1.00 80.19 99 ASN A N 1
ATOM 726 C CA . ASN A 1 99 ? -1.481 -18.981 -7.230 1.00 80.19 99 ASN A CA 1
ATOM 727 C C . ASN A 1 99 ? -2.425 -17.784 -7.040 1.00 80.19 99 ASN A C 1
ATOM 729 O O . ASN A 1 99 ? -3.139 -17.440 -7.983 1.00 80.19 99 ASN A O 1
ATOM 733 N N . ALA A 1 100 ? -2.420 -17.123 -5.879 1.00 85.88 100 ALA A N 1
ATOM 734 C CA . ALA A 1 100 ? -3.070 -15.822 -5.754 1.00 85.88 100 ALA A CA 1
ATOM 735 C C . ALA A 1 100 ? -2.518 -14.870 -6.826 1.00 85.88 100 ALA A C 1
ATOM 737 O O . ALA A 1 100 ? -1.312 -14.626 -6.906 1.00 85.88 100 ALA A O 1
ATOM 738 N N . ARG A 1 101 ? -3.410 -14.390 -7.690 1.00 91.69 101 ARG A N 1
ATOM 739 C CA . ARG A 1 101 ? -3.109 -13.399 -8.716 1.00 91.69 101 ARG A CA 1
ATOM 740 C C . ARG A 1 101 ? -4.195 -12.350 -8.716 1.00 91.69 101 ARG A C 1
ATOM 742 O O . ARG A 1 101 ? -5.372 -12.669 -8.561 1.00 91.69 101 ARG A O 1
ATOM 749 N N . VAL A 1 102 ? -3.779 -11.120 -8.925 1.00 94.81 102 VAL A N 1
ATOM 750 C CA . VAL A 1 102 ? -4.634 -9.946 -8.988 1.00 94.81 102 VAL A CA 1
ATOM 751 C C . VAL A 1 102 ? -4.069 -8.997 -10.024 1.00 94.81 102 VAL A C 1
ATOM 753 O O . VAL A 1 102 ? -2.873 -9.006 -10.307 1.00 94.81 102 VAL A O 1
ATOM 756 N N . ASP A 1 103 ? -4.951 -8.189 -10.591 1.00 94.62 103 ASP A N 1
ATOM 757 C CA . ASP A 1 103 ? -4.569 -7.107 -11.475 1.00 94.62 103 ASP A CA 1
ATOM 758 C C . ASP A 1 103 ? -4.591 -5.776 -10.714 1.00 94.62 103 ASP A C 1
ATOM 760 O O . ASP A 1 103 ? -5.633 -5.122 -10.597 1.00 94.62 103 ASP A O 1
ATOM 764 N N . ALA A 1 104 ? -3.445 -5.398 -10.141 1.00 95.25 104 ALA A N 1
ATOM 765 C CA . ALA A 1 104 ? -3.316 -4.141 -9.414 1.00 95.25 104 ALA A CA 1
ATOM 766 C C . ALA A 1 104 ? -3.361 -2.927 -10.354 1.00 95.25 104 ALA A C 1
ATOM 768 O O . ALA A 1 104 ? -3.849 -1.875 -9.944 1.00 95.25 104 ALA A O 1
ATOM 769 N N . HIS A 1 105 ? -2.942 -3.073 -11.616 1.00 93.81 105 HIS A N 1
ATOM 770 C CA . HIS A 1 105 ? -3.090 -2.025 -12.626 1.00 93.81 105 HIS A CA 1
ATOM 771 C C . HIS A 1 105 ? -4.570 -1.683 -12.844 1.00 93.81 105 HIS A C 1
ATOM 773 O O . HIS A 1 105 ? -4.975 -0.539 -12.634 1.00 93.81 105 HIS A O 1
ATOM 779 N N . SER A 1 106 ? -5.405 -2.692 -13.118 1.00 94.81 106 SER A N 1
ATOM 780 C CA . SER A 1 106 ? -6.861 -2.510 -13.237 1.00 94.81 106 SER A CA 1
ATOM 781 C C . SER A 1 106 ? -7.489 -1.938 -11.957 1.00 94.81 106 SER A C 1
ATOM 783 O O . SER A 1 106 ? -8.425 -1.135 -12.014 1.00 94.81 106 SER A O 1
ATOM 785 N N . ALA A 1 107 ? -6.981 -2.314 -10.776 1.00 96.19 107 ALA A N 1
ATOM 786 C CA . ALA A 1 107 ? -7.436 -1.741 -9.509 1.00 96.19 107 ALA A CA 1
ATOM 787 C C . ALA A 1 107 ? -7.133 -0.233 -9.417 1.00 96.19 107 ALA A C 1
ATOM 789 O O . ALA A 1 107 ? -8.005 0.531 -8.994 1.00 96.19 107 ALA A O 1
ATOM 790 N N . ILE A 1 108 ? -5.949 0.207 -9.856 1.00 96.31 108 ILE A N 1
ATOM 791 C CA . ILE A 1 108 ? -5.575 1.628 -9.908 1.00 96.31 108 ILE A CA 1
ATOM 792 C C . ILE A 1 108 ? -6.437 2.381 -10.925 1.00 96.31 108 ILE A C 1
ATOM 794 O O . ILE A 1 108 ? -6.990 3.425 -10.587 1.00 96.31 108 ILE A O 1
ATOM 798 N N . GLU A 1 109 ? -6.628 1.850 -12.135 1.00 95.19 109 GLU A N 1
ATOM 799 C CA . GLU A 1 109 ? -7.486 2.484 -13.148 1.00 95.19 109 GLU A CA 1
ATOM 800 C C . GLU A 1 109 ? -8.926 2.653 -12.647 1.00 95.19 109 GLU A C 1
ATOM 802 O O . GLU A 1 109 ? -9.547 3.708 -12.816 1.00 95.19 109 GLU A O 1
ATOM 807 N N . SER A 1 110 ? -9.441 1.649 -11.931 1.00 96.12 110 SER A N 1
ATOM 808 C CA . SER A 1 110 ? -10.787 1.683 -11.360 1.00 96.12 110 SER A CA 1
ATOM 809 C C . SER A 1 110 ? -10.983 2.776 -10.304 1.00 96.12 110 SER A C 1
ATOM 811 O O . SER A 1 110 ? -12.127 3.101 -9.982 1.00 96.12 110 SER A O 1
ATOM 813 N N . LEU A 1 111 ? -9.912 3.342 -9.730 1.00 94.69 111 LEU A N 1
ATOM 814 C CA . LEU A 1 111 ? -10.021 4.495 -8.830 1.00 94.69 111 LEU A CA 1
ATOM 815 C C . LEU A 1 111 ? -10.589 5.720 -9.547 1.00 94.69 111 LEU A C 1
ATOM 817 O O . LEU A 1 111 ? -11.174 6.574 -8.884 1.00 94.69 111 LEU A O 1
ATOM 821 N N . GLN A 1 112 ? -10.391 5.814 -10.869 1.00 94.75 112 GLN A N 1
ATOM 822 C CA . GLN A 1 112 ? -10.756 6.977 -11.683 1.00 94.75 112 GLN A CA 1
ATOM 823 C C . GLN A 1 112 ? -10.180 8.287 -11.114 1.00 94.75 112 GLN A C 1
ATOM 825 O O . GLN A 1 112 ? -10.810 9.339 -11.157 1.00 94.75 112 GLN A O 1
ATOM 830 N N . MET A 1 113 ? -8.969 8.210 -10.551 1.00 93.88 113 MET A N 1
ATOM 831 C CA . MET A 1 113 ? -8.275 9.333 -9.908 1.00 93.88 113 MET A CA 1
ATOM 832 C C . M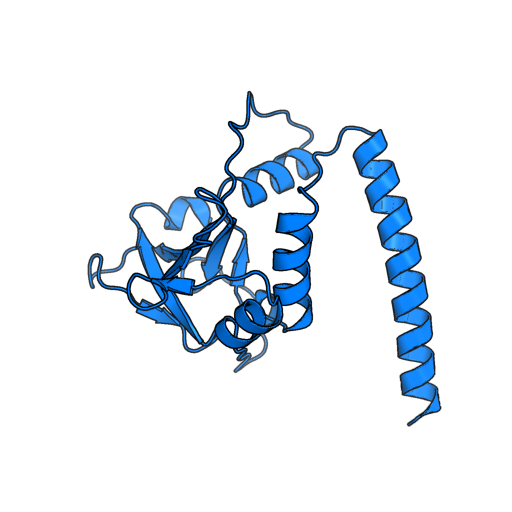ET A 1 113 ? -7.246 10.022 -10.816 1.00 93.88 113 MET A C 1
ATOM 834 O O . MET A 1 113 ? -6.587 10.951 -10.365 1.00 93.88 113 MET A O 1
ATOM 838 N N . GLY A 1 114 ? -7.112 9.591 -12.077 1.00 94.31 114 GLY A N 1
ATOM 839 C CA . GLY A 1 114 ? -6.205 10.213 -13.051 1.00 94.31 114 GLY A CA 1
ATOM 840 C C . GLY A 1 114 ? -4.748 9.747 -12.976 1.00 94.31 114 GLY A C 1
ATOM 841 O O . GLY A 1 114 ? -3.875 10.413 -13.523 1.00 94.31 114 GLY A O 1
ATOM 842 N N . PHE A 1 115 ? -4.477 8.617 -12.316 1.00 95.88 115 PHE A N 1
ATOM 843 C CA . PHE A 1 115 ? -3.146 8.015 -12.285 1.00 95.88 115 PHE A CA 1
ATOM 844 C C . PHE A 1 115 ? -2.706 7.541 -13.673 1.00 95.88 115 PHE A C 1
ATOM 846 O O . PHE A 1 115 ? -3.472 6.887 -14.382 1.00 95.88 115 PHE A O 1
ATOM 853 N N . VAL A 1 116 ? -1.454 7.822 -14.028 1.00 95.38 116 VAL A N 1
ATOM 854 C CA . VAL A 1 116 ? -0.836 7.425 -15.296 1.00 95.38 116 VAL A CA 1
ATOM 855 C C . VAL A 1 116 ? 0.416 6.594 -15.003 1.00 95.38 116 VAL A C 1
ATOM 857 O O . VAL A 1 116 ? 1.289 7.065 -14.269 1.00 95.38 116 VAL A O 1
ATOM 860 N N . PRO A 1 117 ? 0.545 5.373 -15.555 1.00 95.38 117 PRO A N 1
ATOM 861 C CA . PRO A 1 117 ? 1.747 4.570 -15.371 1.00 95.38 117 PRO A CA 1
ATOM 862 C C . PRO A 1 117 ? 2.939 5.190 -16.113 1.00 95.38 117 PRO A C 1
ATOM 864 O O . PRO A 1 117 ? 2.851 5.539 -17.290 1.00 95.38 117 PRO A O 1
ATOM 867 N N . VAL A 1 118 ? 4.083 5.267 -15.440 1.00 94.44 118 VAL A N 1
ATOM 868 C CA . VAL A 1 118 ? 5.375 5.701 -15.991 1.00 94.44 118 VAL A CA 1
ATOM 869 C C . VAL A 1 118 ? 6.460 4.680 -15.644 1.00 94.44 118 VAL A C 1
ATOM 871 O O . VAL A 1 118 ? 6.209 3.710 -14.928 1.00 94.44 118 VAL A O 1
ATOM 874 N N . ASN A 1 119 ? 7.673 4.856 -16.179 1.00 89.25 119 ASN A N 1
ATOM 875 C CA . ASN A 1 119 ? 8.829 3.995 -15.886 1.00 89.25 119 ASN A CA 1
ATOM 876 C C . ASN A 1 119 ? 8.542 2.492 -16.072 1.00 89.25 119 ASN A C 1
ATOM 878 O O . ASN A 1 119 ? 8.890 1.661 -15.241 1.00 89.25 119 ASN A O 1
ATOM 882 N N . SER A 1 120 ? 7.895 2.126 -17.182 1.00 88.06 120 SER A N 1
ATOM 883 C CA . SER A 1 120 ? 7.469 0.741 -17.458 1.00 88.06 120 SER A CA 1
ATOM 884 C C . SER A 1 120 ? 6.480 0.169 -16.426 1.00 88.06 120 SER A C 1
ATOM 886 O O . SER A 1 120 ? 6.434 -1.042 -16.214 1.00 88.06 120 SER A O 1
ATOM 888 N N . GLY A 1 121 ? 5.687 1.030 -15.782 1.00 89.56 121 GLY A N 1
ATOM 889 C CA . GLY A 1 121 ? 4.640 0.645 -14.834 1.00 89.56 121 GLY A CA 1
ATOM 890 C C . GLY A 1 121 ? 5.122 0.437 -13.399 1.00 89.56 121 GLY A C 1
ATOM 891 O O . GLY A 1 121 ? 4.369 -0.117 -12.603 1.00 89.56 121 GLY A O 1
ATOM 892 N N . THR A 1 122 ? 6.351 0.856 -13.068 1.00 93.62 122 THR A N 1
ATOM 893 C CA . THR A 1 122 ? 6.860 0.826 -11.684 1.00 93.62 122 THR A CA 1
ATOM 894 C C . THR A 1 122 ? 6.341 1.966 -10.824 1.00 93.62 122 THR A C 1
ATOM 896 O O . THR A 1 122 ? 6.313 1.844 -9.604 1.00 93.62 122 THR A O 1
ATOM 899 N N . ARG A 1 123 ? 5.905 3.057 -11.455 1.00 95.75 123 ARG A N 1
ATOM 900 C CA . ARG A 1 123 ? 5.342 4.228 -10.791 1.00 95.75 123 ARG A CA 1
ATOM 901 C C . ARG A 1 123 ? 4.055 4.644 -11.480 1.00 95.75 123 ARG A C 1
ATOM 903 O O . ARG A 1 123 ? 3.969 4.603 -12.708 1.00 95.75 123 ARG A O 1
ATOM 910 N N . TYR A 1 124 ? 3.080 5.081 -10.699 1.00 96.56 124 TYR A N 1
ATOM 911 C CA . TYR A 1 124 ? 1.865 5.720 -11.184 1.00 96.56 124 TYR A CA 1
ATOM 912 C C . TYR A 1 124 ? 1.845 7.151 -10.680 1.00 96.56 124 TYR A C 1
ATOM 914 O O . TYR A 1 124 ? 1.736 7.371 -9.479 1.00 96.56 124 TYR A O 1
ATOM 922 N N . VAL A 1 125 ? 1.945 8.104 -11.600 1.00 95.56 125 VAL A N 1
ATOM 923 C CA . VAL A 1 125 ? 1.953 9.531 -11.266 1.00 95.56 125 VAL A CA 1
ATOM 924 C C . VAL A 1 125 ? 0.570 10.125 -11.437 1.00 95.56 125 VAL A C 1
ATOM 926 O O . VAL A 1 125 ? -0.204 9.668 -12.284 1.00 95.56 125 VAL A O 1
ATOM 929 N N . LYS A 1 126 ? 0.267 11.172 -10.677 1.00 94.06 126 LYS A N 1
ATOM 930 C CA . LYS A 1 126 ? -0.961 11.951 -10.833 1.00 94.06 126 LYS A CA 1
ATOM 931 C C . LYS A 1 126 ? -0.629 13.345 -11.397 1.00 94.06 126 LYS A C 1
ATOM 933 O O . LYS A 1 126 ? -0.188 14.210 -10.647 1.00 94.06 126 LYS A O 1
ATOM 938 N N . PRO A 1 127 ? -0.815 13.602 -12.711 1.00 92.12 127 PRO A N 1
ATOM 939 C CA . PRO A 1 127 ? -0.304 14.820 -13.358 1.00 92.12 127 PRO A CA 1
ATOM 940 C C . PRO A 1 127 ? -0.818 16.146 -12.779 1.00 92.12 127 PRO A C 1
ATOM 942 O O . PRO A 1 127 ? -0.130 17.159 -12.856 1.00 92.12 127 PRO A O 1
ATOM 945 N N . ASP A 1 128 ? -2.033 16.153 -12.233 1.00 91.94 128 ASP A N 1
ATOM 946 C CA . ASP A 1 128 ? -2.681 17.323 -11.632 1.00 91.94 128 ASP A CA 1
ATOM 947 C C . ASP A 1 128 ? -2.369 17.492 -10.133 1.00 91.94 128 ASP A C 1
ATOM 949 O O . ASP A 1 128 ? -2.764 18.490 -9.536 1.00 91.94 128 ASP A O 1
ATOM 953 N N . GLU A 1 129 ? -1.673 16.537 -9.515 1.00 90.19 129 GLU A N 1
ATOM 954 C CA . GLU A 1 129 ? -1.268 16.587 -8.108 1.00 90.19 129 GLU A CA 1
ATOM 955 C C . GLU A 1 129 ? 0.140 15.998 -7.958 1.00 90.19 129 GLU A C 1
ATOM 957 O O . GLU A 1 129 ? 0.285 14.825 -7.599 1.00 90.19 129 GLU A O 1
ATOM 962 N N . PRO A 1 130 ? 1.171 16.812 -8.259 1.00 80.00 130 PRO A N 1
ATOM 963 C CA . PRO A 1 130 ? 2.562 16.435 -8.048 1.00 80.00 130 PRO A CA 1
ATOM 964 C C . PRO A 1 130 ? 2.769 15.947 -6.609 1.00 80.00 130 PRO A C 1
ATOM 966 O O . PRO A 1 130 ? 2.124 16.453 -5.692 1.00 80.00 130 PRO A O 1
ATOM 969 N N . ASP A 1 131 ? 3.639 14.956 -6.434 1.00 84.06 131 ASP A N 1
ATOM 970 C CA . ASP A 1 131 ? 3.966 14.271 -5.173 1.00 84.06 131 ASP A CA 1
ATOM 971 C C . ASP A 1 131 ? 2.977 13.167 -4.744 1.00 84.06 131 ASP A C 1
ATOM 973 O O . ASP A 1 131 ? 3.332 12.317 -3.930 1.00 84.06 131 ASP A O 1
ATOM 977 N N . PHE A 1 132 ? 1.761 13.088 -5.305 1.00 91.75 132 PHE A N 1
ATOM 978 C CA . PHE A 1 132 ? 0.857 11.961 -5.032 1.00 91.75 132 PHE A CA 1
ATOM 979 C C . PHE A 1 132 ? 1.090 10.791 -5.989 1.00 91.75 132 PHE A C 1
ATOM 981 O O . PHE A 1 132 ? 0.256 10.501 -6.848 1.00 91.75 132 PHE A O 1
ATOM 988 N N . ASP A 1 133 ? 2.218 10.112 -5.809 1.00 94.00 133 ASP A N 1
ATOM 989 C CA . ASP A 1 133 ? 2.624 8.976 -6.634 1.00 94.00 133 ASP A CA 1
ATOM 990 C C . ASP A 1 133 ? 2.340 7.631 -5.944 1.00 94.00 133 ASP A C 1
ATOM 992 O O . ASP A 1 133 ? 2.291 7.528 -4.717 1.00 94.00 133 ASP A O 1
ATOM 996 N N . LEU A 1 134 ? 2.140 6.580 -6.745 1.00 96.44 134 LEU A N 1
ATOM 997 C CA . LEU A 1 134 ? 2.120 5.194 -6.271 1.00 96.44 134 LEU A CA 1
ATOM 998 C C . LEU A 1 134 ? 3.362 4.479 -6.787 1.00 96.44 134 LEU A C 1
ATOM 1000 O O . LEU A 1 134 ? 3.500 4.286 -7.999 1.00 96.44 134 LEU A O 1
ATOM 1004 N N . ASP A 1 135 ? 4.220 4.053 -5.872 1.00 95.75 135 ASP A N 1
ATOM 1005 C CA . ASP A 1 135 ? 5.482 3.401 -6.186 1.00 95.75 135 ASP A CA 1
ATOM 1006 C C . ASP A 1 135 ? 5.440 1.910 -5.895 1.00 95.75 135 ASP A C 1
ATOM 1008 O O . ASP A 1 135 ? 4.979 1.458 -4.851 1.00 95.75 135 ASP A O 1
ATOM 1012 N N . TRP A 1 136 ? 5.944 1.128 -6.844 1.00 96.50 136 TRP A N 1
ATOM 1013 C CA . TRP A 1 136 ? 6.020 -0.320 -6.754 1.00 96.50 136 TRP A CA 1
ATOM 1014 C C . TRP A 1 136 ? 7.478 -0.746 -6.726 1.00 96.50 136 TRP A C 1
ATOM 1016 O O . TRP A 1 136 ? 8.215 -0.566 -7.694 1.00 96.50 136 TRP A O 1
ATOM 1026 N N . LEU A 1 137 ? 7.901 -1.322 -5.608 1.00 94.62 137 LEU A N 1
ATOM 1027 C CA . LEU A 1 137 ? 9.299 -1.492 -5.239 1.00 94.62 137 LEU A CA 1
ATOM 1028 C C . LEU A 1 137 ? 9.639 -2.962 -4.969 1.00 94.62 137 LEU A C 1
ATOM 1030 O O . LEU A 1 137 ? 8.798 -3.782 -4.596 1.00 94.62 137 LEU A O 1
ATOM 1034 N N . THR A 1 138 ? 10.911 -3.311 -5.138 1.00 93.12 138 THR A N 1
ATOM 1035 C CA . THR A 1 138 ? 11.461 -4.610 -4.728 1.00 93.12 138 THR A CA 1
ATOM 1036 C C . THR A 1 138 ? 12.916 -4.466 -4.293 1.00 93.12 138 THR A C 1
ATOM 1038 O O . THR A 1 138 ? 13.597 -3.511 -4.667 1.00 93.12 138 THR A O 1
ATOM 1041 N N . SER A 1 139 ? 13.436 -5.438 -3.544 1.00 90.81 139 SER A N 1
ATOM 1042 C CA . SER A 1 139 ? 14.876 -5.511 -3.289 1.00 90.81 139 SER A CA 1
ATOM 1043 C C . SER A 1 139 ? 15.660 -5.731 -4.565 1.00 90.81 139 SER A C 1
ATOM 1045 O O . SER A 1 139 ? 15.299 -6.547 -5.422 1.00 90.81 139 SER A O 1
ATOM 1047 N N . ARG A 1 140 ? 16.769 -5.000 -4.665 1.00 88.31 140 ARG A N 1
ATOM 1048 C CA . ARG A 1 140 ? 17.748 -5.164 -5.728 1.00 88.31 140 ARG A CA 1
ATOM 1049 C C . ARG A 1 140 ? 18.319 -6.577 -5.713 1.00 88.31 140 ARG A C 1
ATOM 1051 O O . ARG A 1 140 ? 18.796 -7.066 -4.695 1.00 88.31 140 ARG A O 1
ATOM 1058 N N . THR A 1 141 ? 18.315 -7.220 -6.877 1.00 79.50 141 THR A N 1
ATOM 1059 C CA . THR A 1 141 ? 18.935 -8.538 -7.062 1.00 79.50 141 THR A CA 1
ATOM 1060 C C . THR A 1 141 ? 20.176 -8.435 -7.954 1.00 79.50 141 THR A C 1
ATOM 1062 O O . THR A 1 141 ? 20.596 -7.346 -8.357 1.00 79.50 141 THR A O 1
ATOM 1065 N N . ARG A 1 142 ? 20.776 -9.580 -8.307 1.00 77.56 142 ARG A N 1
ATOM 1066 C CA . ARG A 1 142 ? 21.914 -9.656 -9.242 1.00 77.56 142 ARG A CA 1
ATOM 1067 C C . ARG A 1 142 ? 21.616 -9.064 -10.625 1.00 77.56 142 ARG A C 1
ATOM 1069 O O . ARG A 1 142 ? 22.559 -8.745 -11.339 1.00 77.56 142 ARG A O 1
ATOM 1076 N N . THR A 1 143 ? 20.344 -8.913 -10.997 1.00 74.12 143 THR A N 1
ATOM 1077 C CA . THR A 1 143 ? 19.916 -8.279 -12.256 1.00 74.12 143 THR A CA 1
ATOM 1078 C C . THR A 1 143 ? 20.090 -6.756 -12.260 1.00 74.12 143 THR A C 1
ATOM 1080 O O . THR A 1 143 ? 19.857 -6.120 -13.283 1.00 74.12 143 THR A O 1
ATOM 1083 N N . GLY A 1 144 ? 20.532 -6.164 -11.145 1.00 84.25 144 GLY A N 1
ATOM 1084 C CA . GLY A 1 144 ? 20.777 -4.730 -11.033 1.00 84.25 144 GLY A CA 1
ATOM 1085 C C . GLY A 1 144 ? 19.488 -3.936 -10.841 1.00 84.25 144 GLY A C 1
ATOM 1086 O O . GLY A 1 144 ? 18.592 -4.377 -10.126 1.00 84.25 144 GLY A O 1
ATOM 1087 N N . ASP A 1 145 ? 19.426 -2.760 -11.464 1.00 86.88 145 ASP A N 1
ATOM 1088 C CA . ASP A 1 145 ? 18.348 -1.774 -11.286 1.00 86.88 145 ASP A CA 1
ATOM 1089 C C . ASP A 1 145 ? 17.232 -1.902 -12.345 1.00 86.88 145 ASP A C 1
ATOM 1091 O O . ASP A 1 145 ? 16.337 -1.062 -12.420 1.00 86.88 145 ASP A O 1
ATOM 1095 N N . ALA A 1 146 ? 17.290 -2.950 -13.177 1.00 91.06 146 ALA A N 1
ATOM 1096 C CA . ALA A 1 146 ? 16.298 -3.209 -14.214 1.00 91.06 146 ALA A CA 1
ATOM 1097 C C . ALA A 1 146 ? 14.927 -3.547 -13.592 1.00 91.06 146 ALA A C 1
ATOM 1099 O O . ALA A 1 146 ? 14.870 -4.451 -12.753 1.00 91.06 146 ALA A O 1
ATOM 1100 N N . PRO A 1 147 ? 13.833 -2.884 -14.015 1.00 93.25 147 PRO A N 1
ATOM 1101 C CA . PRO A 1 147 ? 12.484 -3.184 -13.542 1.00 93.25 147 PRO A CA 1
ATOM 1102 C C . PRO A 1 147 ? 12.117 -4.673 -13.658 1.00 93.25 147 PRO A C 1
ATOM 1104 O O . PRO A 1 147 ? 12.457 -5.332 -14.642 1.00 93.25 147 PRO A O 1
ATOM 1107 N N . VAL A 1 148 ? 11.418 -5.206 -12.652 1.00 92.50 148 VAL A N 1
ATOM 1108 C CA . VAL A 1 148 ? 11.069 -6.633 -12.545 1.00 92.50 148 VAL A CA 1
ATOM 1109 C C . VAL A 1 148 ? 9.559 -6.818 -12.620 1.00 92.50 148 VAL A C 1
ATOM 1111 O O . VAL A 1 148 ? 8.821 -6.274 -11.808 1.00 92.50 148 VAL A O 1
ATOM 1114 N N . GLU A 1 149 ? 9.084 -7.634 -13.558 1.00 93.38 149 GLU A N 1
ATOM 1115 C CA . GLU A 1 149 ? 7.662 -7.976 -13.668 1.00 93.38 149 GLU A CA 1
ATOM 1116 C C . GLU A 1 149 ? 7.192 -8.805 -12.454 1.00 93.38 149 GLU A C 1
ATOM 1118 O O . GLU A 1 149 ? 7.706 -9.896 -12.186 1.00 93.38 149 GLU A O 1
ATOM 1123 N N . CYS A 1 150 ? 6.168 -8.328 -11.742 1.00 92.75 150 CYS A N 1
ATOM 1124 C CA . CYS A 1 150 ? 5.483 -9.071 -10.689 1.00 92.75 150 CYS A CA 1
ATOM 1125 C C . CYS A 1 150 ? 4.166 -9.650 -11.213 1.00 92.75 150 CYS A C 1
ATOM 1127 O O . CYS A 1 150 ? 3.097 -9.046 -11.124 1.00 92.75 150 CYS A O 1
ATOM 1129 N N . ARG A 1 151 ? 4.231 -10.886 -11.712 1.00 91.75 151 ARG A N 1
ATOM 1130 C CA . ARG A 1 151 ? 3.069 -11.597 -12.277 1.00 91.75 151 ARG A CA 1
ATOM 1131 C C . ARG A 1 151 ? 1.923 -11.831 -11.294 1.00 91.75 151 ARG A C 1
ATOM 1133 O O . ARG A 1 151 ? 0.796 -12.038 -11.729 1.00 91.75 151 ARG A O 1
ATOM 1140 N N . ALA A 1 152 ? 2.208 -11.868 -9.992 1.00 91.75 152 ALA A N 1
ATOM 1141 C CA . ALA A 1 152 ? 1.177 -12.035 -8.971 1.00 91.75 152 ALA A CA 1
ATOM 1142 C C . ALA A 1 152 ? 0.280 -10.793 -8.861 1.00 91.75 152 ALA A C 1
ATOM 1144 O O . ALA A 1 152 ? -0.903 -10.932 -8.574 1.00 91.75 152 ALA A O 1
ATOM 1145 N N . LEU A 1 153 ? 0.836 -9.608 -9.126 1.00 94.19 153 LEU A N 1
ATOM 1146 C CA . LEU A 1 153 ? 0.162 -8.319 -8.966 1.00 94.19 153 LEU A CA 1
ATOM 1147 C C . LEU A 1 153 ? -0.153 -7.617 -10.298 1.00 94.19 153 LEU A C 1
ATOM 1149 O O . LEU A 1 153 ? -0.839 -6.600 -10.290 1.00 94.19 153 LEU A O 1
ATOM 1153 N N . ASN A 1 154 ? 0.346 -8.135 -11.425 1.00 93.88 154 ASN A N 1
ATOM 1154 C CA . ASN A 1 154 ? 0.249 -7.515 -12.752 1.00 93.88 154 ASN A CA 1
ATOM 1155 C C . ASN A 1 154 ? 0.812 -6.081 -12.803 1.00 93.88 154 ASN A C 1
ATOM 1157 O O . ASN A 1 154 ? 0.221 -5.174 -13.383 1.00 93.88 154 ASN A O 1
ATOM 1161 N N . VAL A 1 155 ? 1.959 -5.868 -12.160 1.00 94.50 155 VAL A N 1
ATOM 1162 C CA . VAL A 1 155 ? 2.697 -4.596 -12.175 1.00 94.50 155 VAL A CA 1
ATOM 1163 C C . VAL A 1 155 ? 4.188 -4.867 -12.305 1.00 94.50 155 VAL A C 1
ATOM 1165 O O . VAL A 1 155 ? 4.653 -5.987 -12.072 1.00 94.50 155 VAL A O 1
ATOM 1168 N N . THR A 1 156 ? 4.950 -3.838 -12.647 1.00 95.44 156 THR A N 1
ATOM 1169 C CA . THR A 1 156 ? 6.412 -3.893 -12.638 1.00 95.44 156 THR A CA 1
ATOM 1170 C C . THR A 1 156 ? 6.919 -3.302 -11.328 1.00 95.44 156 THR A C 1
ATOM 1172 O O . THR A 1 156 ? 6.357 -2.336 -10.833 1.00 95.44 156 THR A O 1
ATOM 1175 N N . LEU A 1 157 ? 7.978 -3.865 -10.754 1.00 95.00 157 LEU A N 1
ATOM 1176 C CA . LEU A 1 157 ? 8.600 -3.391 -9.521 1.00 95.00 157 LEU A CA 1
ATOM 1177 C C . LEU A 1 157 ? 9.957 -2.763 -9.837 1.00 95.00 157 LEU A C 1
ATOM 1179 O O . LEU A 1 157 ? 10.760 -3.356 -10.560 1.00 95.00 157 LEU A O 1
ATOM 1183 N N . GLN A 1 158 ? 10.232 -1.591 -9.276 1.00 95.12 158 GLN A N 1
ATOM 1184 C CA . GLN A 1 158 ? 11.531 -0.936 -9.327 1.00 95.12 158 GLN A CA 1
ATOM 1185 C C . GLN A 1 158 ? 12.456 -1.542 -8.263 1.00 95.12 158 GLN A C 1
ATOM 1187 O O . GLN A 1 158 ? 12.155 -1.457 -7.069 1.00 9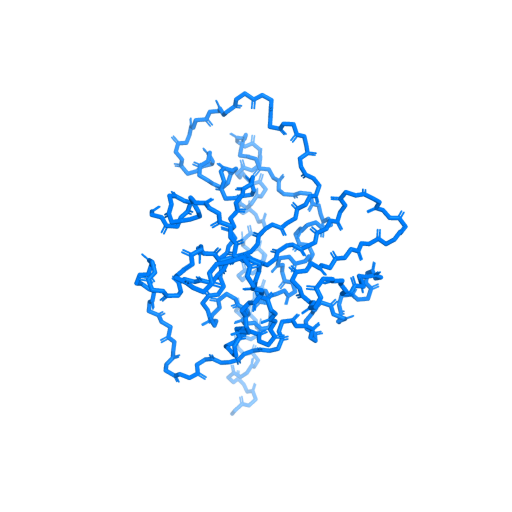5.12 158 GLN A O 1
ATOM 1192 N N . PRO A 1 159 ? 13.603 -2.130 -8.645 1.00 93.31 159 PRO A N 1
ATOM 1193 C CA . PRO A 1 159 ? 14.580 -2.555 -7.663 1.00 93.31 159 PRO A C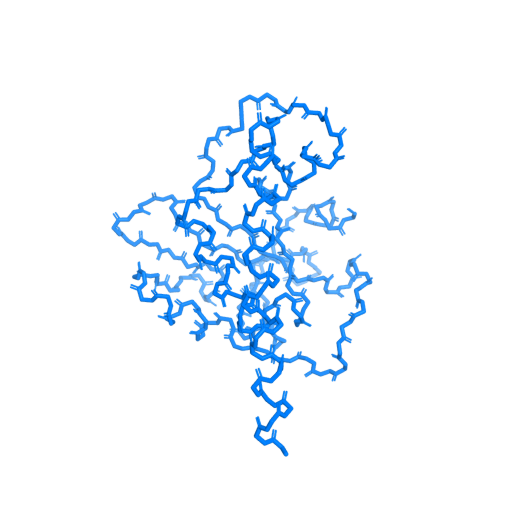A 1
ATOM 1194 C C . PRO A 1 159 ? 15.254 -1.351 -7.009 1.00 93.31 159 PRO A C 1
ATOM 1196 O O . PRO A 1 159 ? 15.752 -0.463 -7.706 1.00 93.31 159 PRO A O 1
ATOM 1199 N N . LEU A 1 160 ? 15.310 -1.352 -5.680 1.00 91.62 160 LEU A N 1
ATOM 1200 C CA . LEU A 1 160 ? 16.034 -0.368 -4.880 1.00 91.62 160 LEU A CA 1
ATOM 1201 C C . LEU A 1 160 ? 17.013 -1.068 -3.931 1.00 91.62 160 LEU A C 1
ATOM 1203 O O . LEU A 1 160 ? 16.804 -2.203 -3.491 1.00 91.62 160 LEU A O 1
ATOM 1207 N N . ARG A 1 161 ? 18.126 -0.388 -3.642 1.00 88.12 161 ARG A N 1
ATOM 1208 C CA . ARG A 1 161 ? 19.111 -0.851 -2.653 1.00 88.12 161 ARG A CA 1
ATOM 1209 C C . ARG A 1 161 ? 18.509 -0.784 -1.252 1.00 88.12 161 ARG A C 1
ATOM 1211 O O . ARG A 1 161 ? 17.795 0.167 -0.958 1.00 88.12 161 ARG A O 1
ATOM 1218 N N . PHE A 1 162 ? 18.861 -1.749 -0.403 1.00 85.19 162 PHE A N 1
ATOM 1219 C CA . PHE A 1 162 ? 18.484 -1.800 1.013 1.00 85.19 162 PHE A CA 1
ATOM 1220 C C . PHE A 1 162 ? 16.989 -1.995 1.296 1.00 85.19 162 PHE A C 1
ATOM 1222 O O . PHE A 1 162 ? 16.589 -1.948 2.455 1.00 85.19 162 PHE A O 1
ATOM 1229 N N . MET A 1 163 ? 16.158 -2.271 0.286 1.00 88.31 163 MET A N 1
ATOM 1230 C CA . MET A 1 163 ? 14.741 -2.598 0.507 1.00 88.31 163 MET A CA 1
ATOM 1231 C C . MET A 1 163 ? 14.549 -3.872 1.323 1.00 88.31 163 MET A C 1
ATOM 1233 O O . MET A 1 163 ? 13.510 -4.043 1.941 1.00 88.31 163 MET A O 1
ATOM 1237 N N . GLU A 1 164 ? 15.539 -4.761 1.339 1.00 83.00 164 GLU A N 1
ATOM 1238 C CA . GLU A 1 164 ? 15.580 -5.906 2.243 1.00 83.00 164 GLU A CA 1
ATOM 1239 C C . GLU A 1 164 ? 15.443 -5.478 3.711 1.00 83.00 164 GLU A C 1
ATOM 1241 O O . GLU A 1 164 ? 14.667 -6.095 4.423 1.00 83.00 164 GLU A O 1
ATOM 1246 N N . LEU A 1 165 ? 16.053 -4.358 4.123 1.00 82.50 165 LEU A N 1
ATOM 1247 C CA . LEU A 1 165 ? 15.927 -3.827 5.488 1.00 82.50 165 LEU A CA 1
ATOM 1248 C C . LEU A 1 165 ? 14.525 -3.282 5.783 1.00 82.50 165 LEU A C 1
ATOM 1250 O O . LEU A 1 165 ? 14.106 -3.239 6.932 1.00 82.50 165 LEU A O 1
ATOM 1254 N N . ALA A 1 166 ? 13.804 -2.832 4.752 1.00 81.38 166 ALA A N 1
ATOM 1255 C CA . ALA A 1 166 ? 12.422 -2.371 4.880 1.00 81.38 166 ALA A CA 1
ATOM 1256 C C . ALA A 1 166 ? 11.402 -3.528 4.858 1.00 81.38 166 ALA A C 1
ATOM 1258 O O . ALA A 1 166 ? 10.215 -3.293 5.081 1.00 81.38 166 ALA A O 1
ATOM 1259 N N . LEU A 1 167 ? 11.848 -4.748 4.541 1.00 81.00 167 LEU A N 1
ATOM 1260 C CA . LEU A 1 167 ? 11.029 -5.958 4.424 1.00 81.00 167 LEU A CA 1
ATOM 1261 C C . LEU A 1 167 ? 11.322 -7.001 5.518 1.00 81.00 167 LEU A C 1
ATOM 1263 O O . LEU A 1 167 ? 10.702 -8.067 5.492 1.00 81.00 167 LEU A O 1
ATOM 1267 N N . GLU A 1 168 ? 12.255 -6.704 6.427 1.00 64.25 168 GLU A N 1
ATOM 1268 C CA . GLU A 1 168 ? 12.573 -7.491 7.629 1.00 64.25 168 GLU A CA 1
ATOM 1269 C C . GLU A 1 168 ? 11.587 -7.247 8.782 1.00 64.25 168 GLU A C 1
ATOM 1271 O O . GLU A 1 168 ? 11.104 -6.101 8.946 1.00 64.25 168 GLU A O 1
#